Protein AF-A0AAC9S353-F1 (afdb_monomer_lite)

Foldseek 3Di:
DPQPPVQQQDWWWDADPPPRDTDTDGLVCLVPDQWDQDPPPRDIGGCDPVNNVVRSVVVVCVVCVPPD

pLDDT: mean 85.4, std 12.11, range [40.97, 94.0]

Sequence (68 aa):
MAISNALRDEYLEIMCPNCSTVTLKKGSWVKTTSNFTCERCGSRVRIGYLAKVALFEQKMKSMNPSAR

Radius of gyration: 12.29 Å; chains: 1; bounding box: 27×18×38 Å

Secondary structure (DSSP, 8-state):
----HHHHHSEEEEE-TTT--EEEEEHHHHHH-SEEE-TTT--EEE--HHHHHHHHHHHHHHH-TT--

Structure (mmCIF, N/CA/C/O backbone):
data_AF-A0AAC9S353-F1
#
_entry.id   AF-A0AAC9S353-F1
#
loop_
_atom_site.group_PDB
_atom_site.id
_atom_site.type_symbol
_atom_site.label_atom_id
_atom_site.label_alt_id
_atom_site.label_comp_id
_atom_site.label_asym_id
_atom_site.label_entity_id
_atom_site.label_seq_id
_atom_site.pdbx_PDB_ins_code
_atom_site.Cartn_x
_atom_site.Cartn_y
_atom_site.Cartn_z
_atom_site.occupancy
_atom_site.B_iso_or_equiv
_atom_site.auth_seq_id
_atom_site.auth_comp_id
_atom_site.auth_asym_id
_atom_site.auth_atom_id
_atom_site.pdbx_PDB_model_num
ATOM 1 N N . MET A 1 1 ? 10.692 -11.236 -8.716 1.00 52.22 1 MET A N 1
ATOM 2 C CA . MET A 1 1 ? 10.413 -10.046 -9.552 1.00 52.22 1 MET A CA 1
ATOM 3 C C . MET A 1 1 ? 11.476 -8.984 -9.319 1.00 52.22 1 MET A C 1
ATOM 5 O O . MET A 1 1 ? 11.645 -8.539 -8.186 1.00 52.22 1 MET A O 1
ATOM 9 N N . ALA A 1 2 ? 12.204 -8.592 -10.364 1.00 56.78 2 ALA A N 1
ATOM 10 C CA . ALA A 1 2 ? 13.088 -7.435 -10.306 1.00 56.78 2 ALA A CA 1
ATOM 11 C C . ALA A 1 2 ? 12.242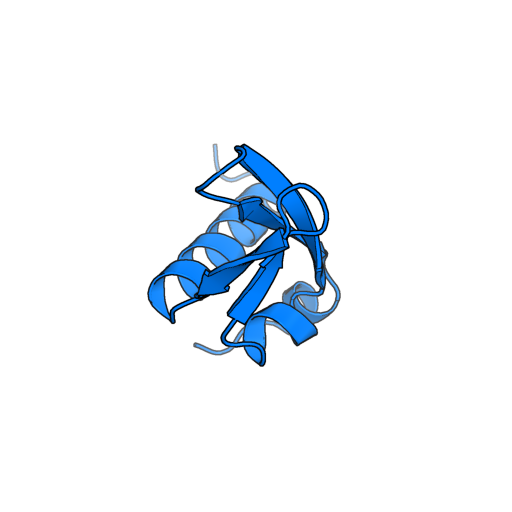 -6.175 -10.527 1.00 56.78 2 ALA A C 1
ATOM 13 O O . ALA A 1 2 ? 11.892 -5.840 -11.651 1.00 56.78 2 ALA A O 1
ATOM 14 N N . ILE A 1 3 ? 11.859 -5.505 -9.439 1.00 63.19 3 ILE A N 1
ATOM 15 C CA . ILE A 1 3 ? 11.262 -4.168 -9.526 1.00 63.19 3 ILE A CA 1
ATOM 16 C C . ILE A 1 3 ? 12.350 -3.245 -10.083 1.00 63.19 3 ILE A C 1
ATOM 18 O O . ILE A 1 3 ? 13.422 -3.139 -9.471 1.00 63.19 3 ILE A O 1
ATOM 22 N N . SER A 1 4 ? 12.084 -2.630 -11.238 1.00 70.88 4 SER A N 1
ATOM 23 C CA . SER A 1 4 ? 12.981 -1.665 -11.874 1.00 70.88 4 SER A CA 1
ATOM 24 C C . SER A 1 4 ? 13.308 -0.536 -10.897 1.00 70.88 4 SER A C 1
ATOM 26 O O . SER A 1 4 ? 12.488 -0.174 -10.052 1.00 70.88 4 SER A O 1
ATOM 28 N N . ASN A 1 5 ? 14.521 0.017 -10.976 1.00 72.69 5 ASN A N 1
ATOM 29 C CA . ASN A 1 5 ? 14.930 1.091 -10.065 1.00 72.69 5 ASN A CA 1
ATOM 30 C C . ASN A 1 5 ? 13.973 2.292 -10.133 1.00 72.69 5 ASN A C 1
ATOM 32 O O . ASN A 1 5 ? 13.674 2.860 -9.093 1.00 72.69 5 ASN A O 1
ATOM 36 N N . ALA A 1 6 ? 13.390 2.567 -11.307 1.00 74.50 6 ALA A N 1
ATOM 37 C CA . ALA A 1 6 ? 12.359 3.586 -11.486 1.00 74.50 6 ALA A CA 1
ATOM 38 C C . ALA A 1 6 ? 11.184 3.429 -10.501 1.00 74.50 6 ALA A C 1
ATOM 40 O O . ALA A 1 6 ? 10.808 4.379 -9.835 1.00 74.50 6 ALA A O 1
ATOM 41 N N . LEU A 1 7 ? 10.658 2.217 -10.306 1.00 81.31 7 LEU A N 1
ATOM 42 C CA . LEU A 1 7 ? 9.503 1.985 -9.427 1.00 81.31 7 LEU A CA 1
ATOM 43 C C . LEU A 1 7 ? 9.827 2.073 -7.930 1.00 81.31 7 LEU A C 1
ATOM 45 O O . LEU A 1 7 ? 8.912 2.055 -7.110 1.00 81.31 7 LEU A O 1
ATOM 49 N N . ARG A 1 8 ? 11.106 2.114 -7.539 1.00 83.38 8 ARG A N 1
ATOM 50 C CA . ARG A 1 8 ? 11.492 2.198 -6.120 1.00 83.38 8 ARG A CA 1
ATOM 51 C C . ARG A 1 8 ? 11.283 3.595 -5.547 1.00 83.38 8 ARG A C 1
ATOM 53 O O . ARG A 1 8 ? 10.940 3.707 -4.367 1.00 83.38 8 ARG A O 1
ATOM 60 N N . ASP A 1 9 ? 11.495 4.615 -6.366 1.00 86.75 9 ASP A N 1
ATOM 61 C CA . ASP A 1 9 ? 11.370 6.019 -5.970 1.00 86.75 9 ASP A CA 1
ATOM 62 C C . ASP A 1 9 ? 9.968 6.580 -6.217 1.00 86.75 9 ASP A C 1
ATOM 64 O O . ASP A 1 9 ? 9.599 7.612 -5.660 1.00 86.75 9 ASP A O 1
ATOM 68 N N . GLU A 1 10 ? 9.148 5.840 -6.958 1.00 89.19 10 GLU A N 1
ATOM 69 C CA . GLU A 1 10 ? 7.755 6.171 -7.209 1.00 89.19 10 GLU A CA 1
ATOM 70 C C . GLU A 1 10 ? 6.853 5.967 -5.991 1.00 89.19 10 GLU A C 1
ATOM 72 O O . GLU A 1 10 ? 7.007 5.020 -5.213 1.00 89.19 10 GLU A O 1
ATOM 77 N N . TYR A 1 11 ? 5.841 6.827 -5.870 1.00 91.06 11 TYR A N 1
ATOM 78 C CA . TYR A 1 11 ? 4.754 6.644 -4.913 1.00 91.06 11 TYR A CA 1
ATOM 79 C C . TYR A 1 11 ? 3.703 5.678 -5.465 1.00 91.06 11 TYR A C 1
ATOM 81 O O . TYR A 1 11 ? 3.240 5.825 -6.602 1.00 91.06 11 TYR A O 1
ATOM 89 N N . LEU A 1 12 ? 3.335 4.707 -4.630 1.00 91.31 12 LEU A N 1
ATOM 90 C CA . LEU A 1 12 ? 2.268 3.736 -4.835 1.00 91.31 12 LEU A CA 1
ATOM 91 C C . LEU A 1 12 ? 1.070 4.089 -3.956 1.00 91.31 12 LEU A C 1
ATOM 93 O O . LEU A 1 12 ? 1.231 4.428 -2.780 1.00 91.31 12 LEU A O 1
ATOM 97 N N . GLU A 1 13 ? -0.121 3.961 -4.528 1.00 91.56 13 GLU A N 1
ATOM 98 C CA . GLU A 1 13 ? -1.399 4.155 -3.850 1.00 91.56 13 GLU A CA 1
ATOM 99 C C . GLU A 1 13 ? -1.855 2.853 -3.200 1.00 91.56 13 GLU A C 1
ATOM 101 O O . GLU A 1 13 ? -2.142 1.874 -3.880 1.00 91.56 13 GLU A O 1
ATOM 106 N N . ILE A 1 14 ? -1.939 2.837 -1.874 1.00 91.06 14 ILE A N 1
ATOM 107 C CA . ILE A 1 14 ? -2.389 1.678 -1.107 1.00 91.06 14 ILE A CA 1
ATOM 108 C C . ILE A 1 14 ? -3.744 2.002 -0.501 1.00 91.06 14 ILE A C 1
ATOM 110 O O . ILE A 1 14 ? -3.856 2.893 0.340 1.00 91.06 14 ILE A O 1
ATOM 114 N N . MET A 1 15 ? -4.774 1.263 -0.900 1.00 91.25 15 MET A N 1
ATOM 115 C CA . MET A 1 15 ? -6.111 1.413 -0.339 1.00 91.25 15 MET A CA 1
ATOM 116 C C . MET A 1 15 ? -6.264 0.568 0.929 1.00 91.25 15 MET A C 1
ATOM 118 O O . MET A 1 15 ? -5.977 -0.630 0.938 1.00 91.25 15 MET A O 1
ATOM 122 N N . CYS A 1 16 ? -6.738 1.182 2.012 1.00 91.75 16 CYS A N 1
ATOM 123 C CA . CYS A 1 16 ? -7.138 0.446 3.205 1.00 91.75 16 CYS A CA 1
ATOM 124 C C . CYS A 1 16 ? -8.469 -0.289 2.954 1.00 91.75 16 CYS A C 1
ATOM 126 O O . CYS A 1 16 ? -9.454 0.377 2.642 1.00 91.75 16 CYS A O 1
ATOM 128 N N . PRO A 1 17 ? -8.555 -1.616 3.162 1.00 90.31 17 PRO A N 1
ATOM 129 C CA . PRO A 1 17 ? -9.791 -2.371 2.945 1.00 90.31 17 PRO A CA 1
ATOM 130 C C . PRO A 1 17 ? -10.903 -2.052 3.958 1.00 90.31 17 PRO A C 1
ATOM 132 O O . PRO A 1 17 ? -12.060 -2.340 3.686 1.00 90.31 17 PRO A O 1
ATOM 135 N N . ASN A 1 18 ? -10.579 -1.451 5.111 1.00 91.62 18 ASN A N 1
ATOM 136 C CA . ASN A 1 18 ? -11.563 -1.183 6.170 1.00 91.62 18 ASN A CA 1
ATOM 137 C C . ASN A 1 18 ? -12.249 0.183 6.042 1.00 91.62 18 ASN A C 1
ATOM 139 O O . ASN A 1 18 ? -13.379 0.347 6.481 1.00 91.62 18 ASN A O 1
ATOM 143 N N . CYS A 1 19 ? -11.558 1.188 5.503 1.00 93.12 19 CYS A N 1
ATOM 144 C CA . CYS A 1 19 ? -12.063 2.566 5.437 1.00 93.12 19 CYS A CA 1
ATOM 145 C C . CYS A 1 19 ? -11.884 3.212 4.058 1.00 93.12 19 CYS A C 1
ATOM 147 O O . CYS A 1 19 ? -12.038 4.428 3.927 1.00 93.12 19 CYS A O 1
ATOM 149 N N . SER A 1 20 ? -11.471 2.423 3.061 1.00 92.19 20 SER A N 1
ATOM 150 C CA . SER A 1 20 ? -11.240 2.833 1.668 1.00 92.19 20 SER A CA 1
ATOM 151 C C . SER A 1 20 ? -10.321 4.045 1.510 1.00 92.19 20 SER A C 1
ATOM 153 O O . SER A 1 20 ? -10.356 4.751 0.507 1.00 92.19 20 SER A O 1
ATOM 155 N N . THR A 1 21 ? -9.486 4.312 2.513 1.00 92.94 21 THR A N 1
ATOM 156 C CA . THR A 1 21 ? -8.581 5.460 2.496 1.00 92.94 21 THR A CA 1
ATOM 157 C C . THR A 1 21 ? -7.321 5.095 1.743 1.00 92.94 21 THR A C 1
ATOM 159 O O . THR A 1 21 ? -6.702 4.068 2.027 1.00 92.94 21 THR A O 1
ATOM 162 N N . VAL A 1 22 ? -6.951 5.946 0.793 1.00 91.88 22 VAL A N 1
ATOM 163 C CA . VAL A 1 22 ? -5.740 5.785 -0.007 1.00 91.88 22 VAL A CA 1
ATOM 164 C C . VAL A 1 22 ? -4.559 6.381 0.748 1.00 91.88 22 VAL A C 1
ATOM 166 O O . VAL A 1 22 ? -4.634 7.484 1.283 1.00 91.88 22 VAL A O 1
ATOM 169 N N . THR A 1 23 ? -3.464 5.635 0.821 1.00 91.62 23 THR A N 1
ATOM 170 C CA . THR A 1 23 ? -2.201 6.069 1.417 1.00 91.62 23 THR A CA 1
ATOM 171 C C . THR A 1 23 ? -1.099 5.975 0.374 1.00 91.62 23 THR A C 1
ATOM 173 O O . THR A 1 23 ? -0.929 4.933 -0.255 1.00 91.62 23 THR A O 1
ATOM 176 N N . LEU A 1 24 ? -0.326 7.047 0.216 1.00 91.81 24 LEU A N 1
ATOM 177 C CA . LEU A 1 24 ? 0.822 7.078 -0.683 1.00 91.81 24 LEU A CA 1
ATOM 178 C C . LEU A 1 24 ? 2.077 6.614 0.052 1.00 91.81 24 LEU A C 1
ATOM 180 O O . LEU A 1 24 ? 2.443 7.174 1.088 1.00 91.81 24 LEU A O 1
ATOM 184 N N . LYS A 1 25 ? 2.759 5.599 -0.479 1.00 92.69 25 LYS A N 1
ATOM 185 C CA . LYS A 1 25 ? 4.043 5.124 0.059 1.00 92.69 25 LYS A CA 1
ATOM 186 C C . LYS A 1 25 ? 5.022 4.850 -1.076 1.00 92.69 25 LYS A C 1
ATOM 188 O O . LYS A 1 25 ? 4.623 4.408 -2.148 1.00 92.69 25 LYS A O 1
ATOM 193 N N . LYS A 1 26 ? 6.314 5.098 -0.842 1.00 92.31 26 LYS A N 1
ATOM 194 C CA . LYS A 1 26 ? 7.361 4.832 -1.840 1.00 92.31 26 LYS A CA 1
ATOM 195 C C . LYS A 1 26 ? 7.447 3.340 -2.169 1.00 92.31 26 LYS A C 1
ATOM 197 O O . LYS A 1 26 ? 7.337 2.502 -1.270 1.00 92.31 26 LYS A O 1
ATOM 202 N N . GLY A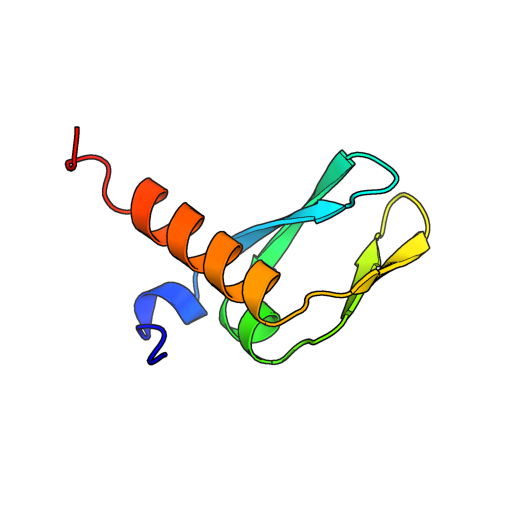 1 27 ? 7.730 2.999 -3.422 1.00 91.06 27 GLY A N 1
ATOM 203 C CA . GLY A 1 27 ? 7.883 1.612 -3.859 1.00 91.06 27 GLY A CA 1
ATOM 204 C C . GLY A 1 27 ? 8.989 0.865 -3.110 1.00 91.06 27 GLY A C 1
ATOM 205 O O . GLY A 1 27 ? 8.819 -0.298 -2.750 1.00 91.06 27 GLY A O 1
ATOM 206 N N . SER A 1 28 ? 10.088 1.537 -2.766 1.00 91.31 28 SER A N 1
ATOM 207 C CA . SER A 1 28 ? 11.144 0.994 -1.898 1.00 91.31 28 SER A CA 1
ATOM 208 C C . SER A 1 28 ? 10.608 0.508 -0.547 1.00 91.31 28 SER A C 1
ATOM 210 O O . SER A 1 28 ? 10.982 -0.573 -0.094 1.00 91.31 28 SER A O 1
ATOM 212 N N . TRP A 1 29 ? 9.677 1.252 0.050 1.00 92.75 29 TRP A N 1
ATOM 213 C CA . TRP A 1 29 ? 9.015 0.886 1.299 1.00 92.75 29 TRP A CA 1
ATOM 214 C C . TRP A 1 29 ? 7.988 -0.239 1.101 1.00 92.75 29 TRP A C 1
ATOM 216 O O . TRP A 1 29 ? 7.959 -1.188 1.881 1.00 92.75 29 TRP A O 1
ATOM 226 N N . VAL A 1 30 ? 7.188 -0.199 0.028 1.00 91.19 30 VAL A N 1
ATOM 227 C CA . VAL A 1 30 ? 6.195 -1.254 -0.279 1.00 91.19 30 VAL A CA 1
ATOM 228 C C . VAL A 1 30 ? 6.865 -2.600 -0.561 1.00 91.19 30 VAL A C 1
ATOM 230 O O . VAL A 1 30 ? 6.349 -3.659 -0.196 1.00 91.19 30 VAL A O 1
ATOM 233 N N . LYS A 1 31 ? 8.048 -2.574 -1.179 1.00 88.38 31 LYS A N 1
ATOM 234 C CA . LYS A 1 31 ? 8.844 -3.771 -1.453 1.00 88.38 31 LYS A CA 1
ATOM 235 C C . LYS A 1 31 ? 9.216 -4.502 -0.161 1.00 88.38 31 LYS A C 1
ATOM 237 O O . LYS A 1 31 ? 9.066 -5.726 -0.096 1.00 88.38 31 LYS A O 1
ATOM 242 N N . THR A 1 32 ? 9.684 -3.775 0.850 1.00 89.06 32 THR A N 1
ATOM 243 C CA . THR A 1 32 ? 10.221 -4.352 2.091 1.00 89.06 32 THR A CA 1
ATOM 244 C C . THR A 1 32 ? 9.156 -4.579 3.155 1.00 89.06 32 THR A C 1
ATOM 246 O O . THR A 1 32 ? 9.217 -5.583 3.860 1.00 89.06 32 THR A O 1
ATOM 249 N N . THR A 1 33 ? 8.155 -3.707 3.254 1.00 90.81 33 THR A N 1
ATOM 250 C CA . THR A 1 33 ? 7.132 -3.828 4.292 1.00 90.81 33 THR A CA 1
ATOM 251 C C . THR A 1 33 ? 6.209 -5.017 4.045 1.00 90.81 33 THR A C 1
ATOM 253 O O . THR A 1 33 ? 5.898 -5.350 2.904 1.00 90.81 33 THR A O 1
ATOM 256 N N . SER A 1 34 ? 5.718 -5.641 5.107 1.00 90.81 34 SER A N 1
ATOM 257 C CA . SER A 1 34 ? 4.688 -6.685 5.016 1.00 90.81 34 SER A CA 1
ATOM 258 C C . SER A 1 34 ? 3.335 -6.206 5.521 1.00 90.81 34 SER A C 1
ATOM 260 O O . SER A 1 34 ? 2.322 -6.808 5.185 1.00 90.81 34 SER A O 1
ATOM 262 N N . ASN A 1 35 ? 3.304 -5.128 6.308 1.00 92.56 35 ASN A N 1
ATOM 263 C CA . ASN A 1 35 ? 2.115 -4.617 6.980 1.00 92.56 35 ASN A CA 1
ATOM 264 C C . ASN A 1 35 ? 2.161 -3.085 7.021 1.00 92.56 35 ASN A C 1
ATOM 266 O O . ASN A 1 35 ? 3.239 -2.491 7.034 1.00 92.56 35 ASN A O 1
ATOM 270 N N . PHE A 1 36 ? 1.006 -2.441 7.131 1.00 91.44 36 PHE A N 1
ATOM 271 C CA . PHE A 1 36 ? 0.923 -1.021 7.450 1.00 91.44 36 PHE A CA 1
ATOM 272 C C . PHE A 1 36 ? -0.238 -0.730 8.383 1.00 91.44 36 PHE A C 1
ATOM 274 O O . PHE A 1 36 ? -1.235 -1.446 8.390 1.00 91.44 36 PHE A O 1
ATOM 281 N N . THR A 1 37 ? -0.103 0.325 9.174 1.00 92.88 37 THR A N 1
ATOM 282 C CA . THR A 1 37 ? -1.209 0.849 9.971 1.00 92.88 37 THR A CA 1
ATOM 283 C C . THR A 1 37 ? -1.872 1.959 9.173 1.00 92.88 37 THR A C 1
ATOM 285 O O . THR A 1 37 ? -1.195 2.881 8.722 1.00 92.88 37 THR A O 1
ATOM 288 N N . CYS A 1 38 ? -3.183 1.863 8.971 1.00 92.69 38 CYS A N 1
ATOM 289 C CA . CYS A 1 38 ? -3.939 2.939 8.350 1.00 92.69 38 CYS A CA 1
ATOM 290 C C . CYS A 1 38 ? -4.011 4.134 9.306 1.00 92.69 38 CYS A C 1
ATOM 292 O O . CYS A 1 38 ? -4.511 4.003 10.421 1.00 92.69 38 CYS A O 1
ATOM 294 N N . GLU A 1 39 ? -3.564 5.302 8.850 1.00 90.31 39 GLU A N 1
ATOM 295 C CA . GLU A 1 39 ? -3.543 6.536 9.649 1.00 90.31 39 GLU A CA 1
ATOM 296 C C . 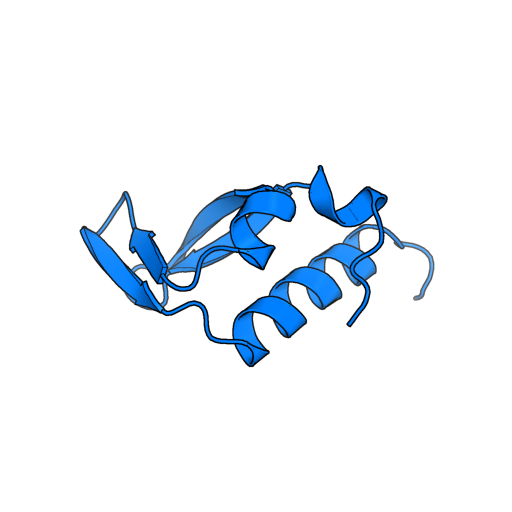GLU A 1 39 ? -4.955 7.058 9.969 1.00 90.31 39 GLU A C 1
ATOM 298 O O . GLU A 1 39 ? -5.136 7.781 10.941 1.00 90.31 39 GLU A O 1
ATOM 303 N N . ARG A 1 40 ? -5.978 6.651 9.199 1.00 92.56 40 ARG A N 1
ATOM 304 C CA . ARG A 1 40 ? -7.365 7.099 9.401 1.00 92.56 40 ARG A CA 1
ATOM 305 C C . ARG A 1 40 ? -8.162 6.236 10.375 1.00 92.56 40 ARG A C 1
ATOM 307 O O . ARG A 1 40 ? -8.864 6.770 11.220 1.00 92.56 40 ARG A O 1
ATOM 314 N N . CYS A 1 41 ? -8.118 4.911 10.224 1.00 94.00 41 CYS A N 1
ATOM 315 C CA . CYS A 1 41 ? -8.930 3.992 11.036 1.00 94.00 41 CYS A CA 1
ATOM 316 C C . CYS A 1 41 ? -8.114 3.179 12.050 1.00 94.00 41 CYS A C 1
ATOM 318 O O . CYS A 1 41 ? -8.674 2.324 12.729 1.00 94.00 41 CYS A O 1
ATOM 320 N N . GLY A 1 42 ? -6.790 3.359 12.103 1.00 93.38 42 GLY A N 1
ATOM 321 C CA . GLY A 1 42 ? -5.897 2.622 13.005 1.00 93.38 42 GLY A CA 1
ATOM 322 C C . GLY A 1 42 ? -5.756 1.128 12.691 1.00 93.38 42 GLY A C 1
ATOM 323 O O . GLY A 1 42 ? -5.038 0.412 13.386 1.00 93.38 42 GLY A O 1
ATOM 324 N N . SER A 1 43 ? -6.417 0.630 11.643 1.00 92.81 43 SER A N 1
ATOM 325 C CA . SER A 1 43 ? -6.382 -0.788 11.293 1.00 92.81 43 SER A CA 1
ATOM 326 C C . SER A 1 43 ? -5.011 -1.204 10.776 1.00 92.81 43 SER A C 1
ATOM 328 O O . SER A 1 43 ? -4.444 -0.555 9.893 1.00 92.81 43 SER A O 1
ATOM 330 N N . ARG A 1 44 ? -4.508 -2.338 11.269 1.00 93.19 44 ARG A N 1
ATOM 331 C CA . ARG A 1 44 ? -3.311 -2.983 10.728 1.00 93.19 44 ARG A CA 1
ATOM 332 C C . ARG A 1 44 ? -3.688 -3.806 9.498 1.00 93.19 44 ARG A C 1
ATOM 334 O O . ARG A 1 44 ? -4.363 -4.824 9.605 1.00 93.19 44 ARG A O 1
ATOM 341 N N . VAL A 1 45 ? -3.228 -3.371 8.335 1.00 91.44 45 VAL A N 1
ATOM 342 C CA . VAL A 1 45 ? -3.481 -4.004 7.040 1.00 91.44 45 VAL A CA 1
ATOM 343 C C . VAL A 1 45 ? -2.240 -4.777 6.608 1.00 91.44 45 VAL A C 1
ATOM 345 O O . VAL A 1 45 ? -1.121 -4.262 6.648 1.00 91.44 45 VAL A O 1
ATOM 348 N N . ARG A 1 46 ? -2.428 -6.026 6.179 1.00 91.81 46 ARG A N 1
ATOM 349 C CA . ARG A 1 46 ? -1.351 -6.866 5.648 1.00 91.81 46 ARG A CA 1
ATOM 350 C C . ARG A 1 46 ? -1.180 -6.623 4.149 1.00 91.81 46 ARG A C 1
ATOM 352 O O . ARG A 1 46 ? -2.127 -6.770 3.384 1.00 91.81 46 ARG A O 1
ATOM 359 N N . ILE A 1 47 ? 0.046 -6.330 3.728 1.00 91.31 47 ILE A N 1
ATOM 360 C CA . ILE A 1 47 ? 0.458 -6.236 2.325 1.00 91.31 47 ILE A CA 1
ATOM 361 C C . ILE A 1 47 ? 1.182 -7.538 1.967 1.00 91.31 47 ILE A C 1
ATOM 363 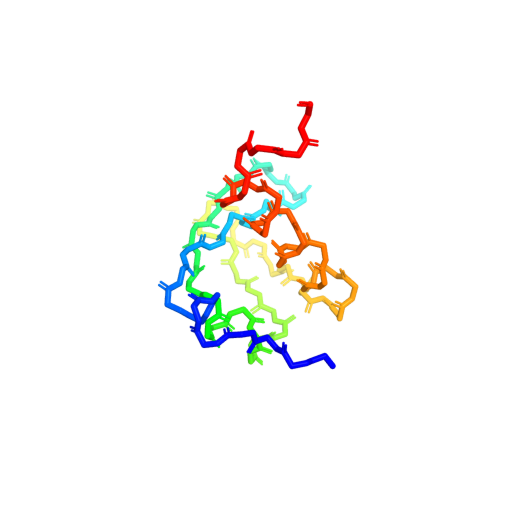O O . ILE A 1 47 ? 2.408 -7.658 2.048 1.00 91.31 47 ILE A O 1
ATOM 367 N N . GLY A 1 48 ? 0.391 -8.549 1.605 1.00 90.50 48 GLY A N 1
ATOM 368 C CA . GLY A 1 48 ? 0.913 -9.824 1.114 1.00 90.50 48 GLY A CA 1
ATOM 369 C C . GLY A 1 48 ? 1.633 -9.680 -0.230 1.00 90.50 48 GLY A C 1
ATOM 370 O O . GLY A 1 48 ? 1.524 -8.657 -0.903 1.00 90.50 48 GLY A O 1
ATOM 371 N N . TYR A 1 49 ? 2.343 -10.728 -0.652 1.00 88.94 49 TYR A N 1
A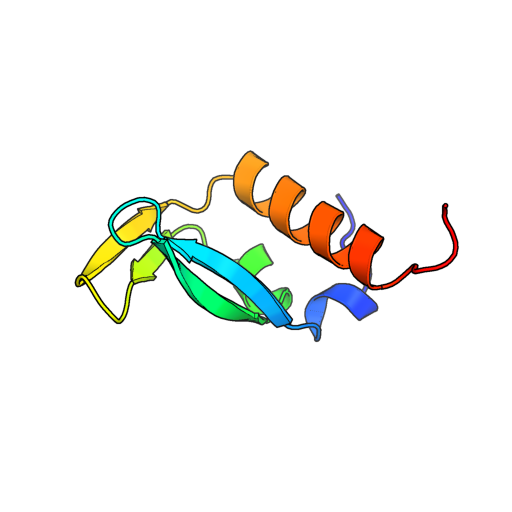TOM 372 C CA . TYR A 1 49 ? 3.085 -10.719 -1.918 1.00 88.94 49 TYR A CA 1
ATOM 373 C C . TYR A 1 49 ? 2.200 -10.344 -3.117 1.00 88.94 49 TYR A C 1
ATOM 375 O O . TYR A 1 49 ? 2.557 -9.446 -3.871 1.00 88.94 49 TYR A O 1
ATOM 383 N N . LEU A 1 50 ? 1.014 -10.951 -3.237 1.00 89.12 50 LEU A N 1
ATOM 384 C CA . LEU A 1 50 ? 0.068 -10.657 -4.320 1.00 89.12 50 LEU A CA 1
ATOM 385 C C . LEU A 1 50 ? -0.384 -9.190 -4.329 1.00 89.12 50 LEU A C 1
ATOM 387 O O . LEU A 1 50 ? -0.459 -8.578 -5.389 1.00 89.12 50 LEU A O 1
ATOM 391 N N . ALA A 1 51 ? -0.611 -8.603 -3.151 1.00 89.31 51 ALA A N 1
ATOM 392 C CA . ALA A 1 51 ? -0.957 -7.189 -3.043 1.00 89.31 51 ALA A CA 1
ATOM 393 C C . ALA A 1 51 ? 0.192 -6.296 -3.534 1.00 89.31 51 ALA A C 1
ATOM 395 O O . ALA A 1 51 ? -0.049 -5.343 -4.266 1.00 89.31 51 ALA A O 1
ATOM 396 N N . LYS A 1 52 ? 1.449 -6.630 -3.205 1.00 90.00 52 LYS A N 1
ATOM 397 C CA . LYS A 1 52 ? 2.618 -5.902 -3.732 1.00 90.00 52 LYS A CA 1
ATOM 398 C C . LYS A 1 52 ? 2.658 -5.954 -5.254 1.00 90.00 52 LYS A C 1
ATOM 400 O O . LYS A 1 52 ? 2.843 -4.916 -5.878 1.00 90.00 52 LYS A O 1
ATOM 405 N N . VAL A 1 53 ? 2.478 -7.141 -5.838 1.00 89.75 53 VAL A N 1
ATOM 406 C CA . VAL A 1 53 ? 2.484 -7.321 -7.297 1.00 89.75 53 VAL A CA 1
ATOM 407 C C . VAL A 1 53 ? 1.431 -6.428 -7.953 1.00 89.75 53 VAL A C 1
ATOM 409 O O . VAL A 1 53 ? 1.782 -5.641 -8.826 1.00 89.75 53 VAL A O 1
ATOM 412 N N . ALA A 1 54 ? 0.190 -6.457 -7.458 1.00 90.19 54 ALA A N 1
ATOM 413 C CA . ALA A 1 54 ? -0.893 -5.627 -7.983 1.00 90.19 54 ALA A CA 1
ATOM 414 C C . ALA A 1 54 ? -0.584 -4.119 -7.903 1.00 90.19 54 ALA A C 1
ATOM 416 O O . ALA A 1 54 ? -0.809 -3.396 -8.872 1.00 90.19 54 ALA A O 1
ATOM 417 N N . LEU A 1 55 ? -0.011 -3.650 -6.786 1.00 90.62 55 LEU A N 1
ATOM 418 C CA . LEU A 1 55 ? 0.379 -2.244 -6.612 1.00 90.62 55 LEU A CA 1
ATOM 419 C C . LEU A 1 55 ? 1.439 -1.809 -7.638 1.00 90.62 55 LEU A C 1
ATOM 421 O O . LEU A 1 55 ? 1.316 -0.749 -8.252 1.00 90.62 55 LEU A O 1
ATOM 425 N N . PHE A 1 56 ? 2.474 -2.629 -7.848 1.00 89.56 56 PHE A N 1
ATOM 426 C CA . PHE A 1 56 ? 3.524 -2.322 -8.823 1.00 89.56 56 PHE A CA 1
ATOM 427 C C . PHE A 1 56 ? 3.018 -2.402 -10.266 1.00 89.56 56 PHE A C 1
ATOM 429 O O . PHE A 1 56 ? 3.360 -1.533 -11.066 1.00 89.56 56 PHE A O 1
ATOM 436 N N . GLU A 1 57 ? 2.182 -3.385 -10.601 1.00 89.38 57 GLU A N 1
ATOM 437 C CA . GLU A 1 57 ? 1.571 -3.496 -11.930 1.00 89.38 57 GLU A CA 1
ATOM 438 C C . GLU A 1 57 ? 0.648 -2.316 -12.239 1.00 89.38 57 GLU A C 1
ATOM 440 O O . GLU A 1 57 ? 0.706 -1.763 -13.339 1.00 89.38 57 GLU A O 1
ATOM 445 N N . GLN A 1 58 ? -0.175 -1.893 -11.275 1.00 88.50 58 GLN A N 1
ATOM 446 C CA . GLN A 1 58 ? -1.033 -0.721 -11.427 1.00 88.50 58 GLN A CA 1
ATOM 447 C C . GLN A 1 58 ? -0.195 0.529 -11.706 1.00 88.50 58 GLN A C 1
ATOM 449 O O . GLN A 1 58 ? -0.487 1.266 -12.645 1.00 88.50 58 GLN A O 1
ATOM 454 N N . LYS A 1 59 ? 0.894 0.735 -10.955 1.00 89.75 59 LYS A N 1
ATOM 455 C CA . LYS A 1 59 ? 1.789 1.874 -11.181 1.00 89.75 59 LYS A CA 1
ATOM 456 C C . LYS A 1 59 ? 2.504 1.803 -12.529 1.00 89.75 59 LYS A C 1
ATOM 458 O O . LYS A 1 59 ? 2.583 2.820 -13.211 1.00 89.75 59 LYS A O 1
ATOM 463 N N . MET A 1 60 ? 2.978 0.624 -12.936 1.00 86.62 60 MET A N 1
ATOM 464 C CA . MET A 1 60 ? 3.578 0.416 -14.259 1.00 86.62 60 MET A CA 1
ATOM 465 C C . MET A 1 60 ? 2.606 0.782 -15.386 1.00 86.62 60 MET A C 1
ATOM 467 O O . MET A 1 60 ? 3.006 1.454 -16.335 1.00 86.62 60 MET A O 1
ATOM 471 N N . LYS A 1 61 ? 1.331 0.387 -15.267 1.00 86.19 61 LYS A N 1
ATOM 472 C CA . LYS A 1 61 ? 0.280 0.759 -16.225 1.00 86.19 61 LYS A CA 1
ATOM 473 C C . LYS A 1 61 ? 0.036 2.268 -16.237 1.00 86.19 61 LYS A C 1
ATOM 475 O O . LYS A 1 61 ? -0.040 2.848 -17.311 1.00 86.19 61 LYS A O 1
ATOM 480 N N . SER A 1 62 ? -0.024 2.913 -15.072 1.00 83.88 62 SER A N 1
ATOM 481 C CA . SER A 1 62 ? -0.210 4.369 -14.990 1.00 83.88 62 SER A CA 1
ATOM 482 C C . SER A 1 62 ? 0.984 5.169 -15.527 1.00 83.88 62 SER A C 1
ATOM 484 O O . SER A 1 62 ? 0.795 6.267 -16.039 1.00 83.88 62 SER A O 1
ATOM 486 N N . MET A 1 63 ? 2.210 4.642 -15.422 1.00 78.19 63 MET A N 1
ATOM 487 C CA . MET A 1 63 ? 3.422 5.286 -15.952 1.00 78.19 63 MET A CA 1
ATOM 488 C C . MET A 1 63 ? 3.583 5.145 -17.471 1.00 78.19 63 MET A C 1
ATOM 490 O O . MET A 1 63 ? 4.280 5.957 -18.070 1.00 78.19 63 MET A O 1
ATOM 494 N N . ASN A 1 64 ? 2.951 4.145 -18.093 1.00 68.38 64 ASN A N 1
ATOM 495 C CA . ASN A 1 64 ? 2.919 3.966 -19.545 1.00 68.38 64 ASN A CA 1
ATOM 496 C C . ASN A 1 64 ? 1.519 4.306 -20.086 1.00 68.38 64 ASN A C 1
ATOM 498 O O . ASN A 1 64 ? 0.732 3.395 -20.354 1.0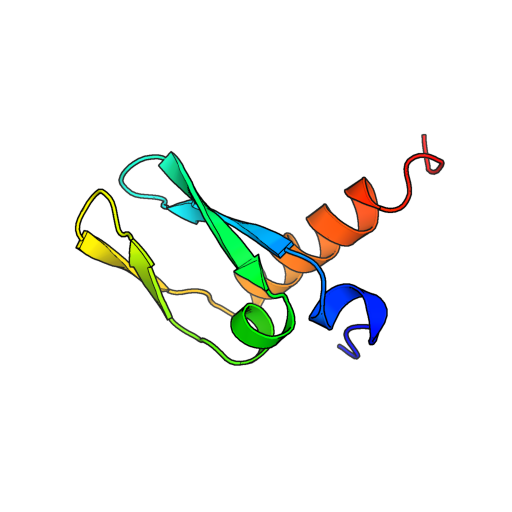0 68.38 64 ASN A O 1
ATOM 502 N N . PRO A 1 65 ? 1.191 5.594 -20.302 1.00 55.09 65 PRO A N 1
ATOM 503 C CA . PRO A 1 65 ? -0.108 5.984 -20.850 1.00 55.09 65 PRO A CA 1
ATOM 504 C C . PRO A 1 65 ? -0.329 5.547 -22.315 1.00 55.09 65 PRO A C 1
ATOM 506 O O . PRO A 1 65 ? -1.424 5.734 -22.832 1.00 55.09 65 PRO A O 1
ATOM 509 N N . SER A 1 66 ? 0.665 4.940 -22.977 1.00 52.47 66 SER A N 1
ATOM 510 C CA . SER A 1 66 ? 0.642 4.609 -24.414 1.00 52.47 66 SER A CA 1
ATOM 511 C C . SER A 1 66 ? 0.260 3.158 -24.760 1.00 52.47 66 SER A C 1
ATOM 513 O O . SER A 1 66 ? 0.469 2.738 -25.892 1.00 52.47 66 SER A O 1
ATOM 515 N N . ALA A 1 67 ? -0.260 2.365 -23.817 1.00 54.44 67 ALA A N 1
ATOM 516 C CA . ALA A 1 67 ? -0.696 0.980 -24.068 1.00 54.44 67 ALA A CA 1
ATOM 517 C C . ALA A 1 67 ? -2.228 0.841 -24.204 1.00 54.44 67 ALA A C 1
ATOM 519 O O . ALA A 1 67 ? -2.809 -0.133 -23.717 1.00 54.44 67 ALA A O 1
ATOM 520 N N . ARG A 1 68 ? -2.884 1.832 -24.817 1.00 40.97 68 ARG A N 1
ATOM 521 C CA . ARG A 1 68 ? -4.308 1.796 -25.171 1.00 40.97 68 ARG A CA 1
ATOM 522 C C . ARG A 1 68 ? -4.499 2.066 -26.650 1.00 40.97 68 ARG A C 1
ATOM 524 O O . ARG A 1 68 ? -3.801 2.970 -27.154 1.00 40.97 68 ARG A O 1
#